Protein AF-W2TV59-F1 (afdb_monomer_lite)

Radius of gyration: 19.32 Å; chains: 1; bounding box: 60×46×43 Å

Foldseek 3Di:
DWDQDPVVRDIDDDDDAPPDPVVVCVLVVDPPVDDPVVSNVVRLVVSLVSVLVCQQEDQADEAEAADPDDDVVVVVSVVVSVVVCVVCLQVLLVVCVVVDVPCNVSSVRSGPYRYHYHYHYDDDCPDPPPPPDDD

InterPro domains:
  IPR019354 Nonsense-mediated mRNA decay factor SMG8-like [PF10220] (1-125)
  IPR019354 Nonsense-mediated mRNA decay factor SMG8-like [PTHR13091] (1-128)

Organism: Necator americanus (NCBI:txid51031)

Sequence (135 aa):
QAFYCVDTNVIYLVVNTCGDFTHLRKIFADNSGKNFFERIAESEEAEIRLLHFVSIFSHMVIFVESSTRFDVSLSEKLSSVNKLRKNVREDISELLEESTKEATEWSKEGRIACPRIVFAFQRNIIRNELGFVKK

Secondary structure (DSSP, 8-state):
-EEEETTTTEEEEPPP-TT-HHHHHHHHH---S--HHHHHHHHHHHHHHHHHHHHHH-SEEEEEESSSS--HHHHHHHHHHHHHHHHSHHHHHHHHHHH-SS-HHHHHHTSS--PEEEEEE------SSSS----

pLDDT: mean 87.4, std 12.31, range [42.94, 97.19]

Structure (mmCIF, N/CA/C/O backbone):
data_AF-W2TV59-F1
#
_entry.id   AF-W2TV59-F1
#
loop_
_atom_site.group_PDB
_atom_site.id
_atom_site.type_symbol
_atom_site.label_atom_id
_atom_site.label_alt_id
_atom_site.label_comp_id
_atom_site.label_asym_id
_atom_site.label_entity_id
_atom_site.label_seq_id
_atom_site.pdbx_PDB_ins_code
_atom_site.Cartn_x
_atom_site.Cartn_y
_atom_site.Cartn_z
_atom_site.occupancy
_atom_site.B_iso_or_equiv
_atom_site.auth_seq_id
_atom_site.auth_comp_id
_atom_site.auth_asym_id
_atom_site.auth_atom_id
_atom_site.pdbx_PDB_model_num
ATOM 1 N N . GLN A 1 1 ? -5.693 -4.899 -7.726 1.00 88.62 1 GLN A N 1
ATOM 2 C CA . GLN A 1 1 ? -6.470 -6.099 -8.121 1.00 88.62 1 GLN A CA 1
ATOM 3 C C . GLN A 1 1 ? -6.615 -7.001 -6.903 1.00 88.62 1 GLN A C 1
ATOM 5 O O . GLN A 1 1 ? -5.746 -6.939 -6.041 1.00 88.62 1 GLN A O 1
ATOM 10 N N . ALA A 1 2 ? -7.682 -7.796 -6.808 1.00 94.44 2 ALA A N 1
ATOM 11 C CA . ALA A 1 2 ? -7.904 -8.717 -5.693 1.00 94.44 2 ALA A CA 1
ATOM 12 C C . ALA A 1 2 ? -8.167 -10.136 -6.216 1.00 94.44 2 ALA A C 1
ATOM 14 O O . ALA A 1 2 ? -8.850 -10.294 -7.226 1.00 94.44 2 ALA A O 1
ATOM 15 N N . PHE A 1 3 ? -7.626 -11.146 -5.539 1.00 96.12 3 PHE A N 1
ATOM 16 C CA . PHE A 1 3 ? -7.818 -12.559 -5.871 1.00 96.12 3 PHE A CA 1
ATOM 17 C C . PHE A 1 3 ? -7.945 -13.386 -4.591 1.00 96.12 3 PHE A C 1
ATOM 19 O O . PHE A 1 3 ? -7.093 -13.284 -3.715 1.00 96.12 3 PHE A O 1
ATOM 26 N N . TYR A 1 4 ? -8.985 -14.211 -4.481 1.00 97.19 4 TYR A N 1
ATOM 27 C CA . TYR A 1 4 ? -9.155 -15.135 -3.361 1.00 97.19 4 TYR A CA 1
ATOM 28 C C . TYR A 1 4 ? -8.738 -16.547 -3.780 1.00 97.19 4 TYR A C 1
ATOM 30 O O . TYR A 1 4 ? -9.307 -17.118 -4.709 1.00 97.19 4 TYR A O 1
ATOM 38 N N . CYS A 1 5 ? -7.741 -17.097 -3.091 1.00 96.62 5 CYS A N 1
ATOM 39 C CA . CYS A 1 5 ? -7.285 -18.467 -3.272 1.00 96.62 5 CYS A CA 1
ATOM 40 C C . CYS A 1 5 ? -8.023 -19.385 -2.294 1.00 96.62 5 CYS A C 1
ATOM 42 O O . CYS A 1 5 ? -7.797 -19.309 -1.085 1.00 96.62 5 CYS A O 1
ATOM 44 N N . VAL A 1 6 ? -8.884 -20.256 -2.824 1.00 96.31 6 VAL A N 1
ATOM 45 C CA . VAL A 1 6 ? -9.696 -21.189 -2.025 1.00 96.31 6 VAL A CA 1
ATOM 46 C C . VAL A 1 6 ? -8.816 -22.215 -1.305 1.00 96.31 6 VAL A C 1
ATOM 48 O O . VAL A 1 6 ? -9.030 -22.477 -0.126 1.00 96.31 6 VAL A O 1
ATOM 51 N N . ASP A 1 7 ? -7.776 -22.727 -1.970 1.00 97.19 7 ASP A N 1
ATOM 52 C CA . ASP A 1 7 ? -6.912 -23.784 -1.423 1.00 97.19 7 ASP A CA 1
ATOM 53 C C . ASP A 1 7 ? -6.138 -23.337 -0.175 1.00 97.19 7 ASP A C 1
ATOM 55 O O . ASP A 1 7 ? -5.889 -24.129 0.732 1.00 97.19 7 ASP A O 1
ATOM 59 N N . THR A 1 8 ? -5.755 -22.058 -0.117 1.00 95.75 8 THR A N 1
ATOM 60 C CA . THR A 1 8 ? -4.994 -21.489 1.005 1.00 95.75 8 THR A CA 1
ATOM 61 C C . THR A 1 8 ? -5.827 -20.587 1.912 1.00 95.75 8 THR A C 1
ATOM 63 O O . THR A 1 8 ? -5.325 -20.154 2.946 1.00 95.75 8 THR A O 1
ATOM 66 N N . ASN A 1 9 ? -7.086 -20.306 1.558 1.00 95.81 9 ASN A N 1
ATOM 67 C CA . ASN A 1 9 ? -7.943 -19.317 2.217 1.00 95.81 9 ASN A CA 1
ATOM 68 C C . ASN A 1 9 ? -7.289 -17.928 2.349 1.00 95.81 9 ASN A C 1
ATOM 70 O O . ASN A 1 9 ? -7.426 -17.253 3.369 1.00 95.81 9 ASN A O 1
ATOM 74 N N . VAL A 1 10 ? -6.578 -17.484 1.307 1.00 96.12 10 VAL A N 1
ATOM 75 C CA . VAL A 1 10 ? -5.874 -16.191 1.288 1.00 96.12 10 VAL A CA 1
ATOM 76 C C . VAL A 1 10 ? -6.478 -15.258 0.247 1.00 96.12 10 VAL A C 1
ATOM 78 O O . VAL A 1 10 ? -6.647 -15.631 -0.912 1.00 96.12 10 VAL A O 1
ATOM 81 N N . ILE A 1 11 ? -6.745 -14.012 0.647 1.00 96.69 11 ILE A N 1
ATOM 82 C CA . ILE A 1 11 ? -7.052 -12.915 -0.275 1.00 96.69 11 ILE A CA 1
ATOM 83 C C . ILE A 1 11 ? -5.749 -12.180 -0.603 1.00 96.69 11 ILE A C 1
ATOM 85 O O . ILE A 1 11 ? -5.118 -11.584 0.268 1.00 96.69 11 ILE A O 1
ATOM 89 N N . TYR A 1 12 ? -5.358 -12.209 -1.872 1.00 96.19 12 TYR A N 1
ATOM 90 C CA . TYR A 1 12 ? -4.224 -11.475 -2.415 1.00 96.19 12 TYR A CA 1
ATOM 91 C C . TYR A 1 12 ? -4.686 -10.120 -2.939 1.00 96.19 12 TYR A C 1
ATOM 93 O O . TYR A 1 12 ? -5.563 -10.045 -3.801 1.00 96.19 12 TYR A O 1
ATOM 101 N N . LEU A 1 13 ? -4.060 -9.054 -2.447 1.00 96.00 13 LEU A N 1
ATOM 102 C CA . LEU A 1 13 ? -4.249 -7.690 -2.928 1.00 96.00 13 LEU A CA 1
ATOM 103 C C . LEU A 1 13 ? -2.983 -7.254 -3.667 1.00 96.00 13 LEU A C 1
ATOM 105 O O . LEU A 1 13 ? -1.926 -7.099 -3.062 1.00 96.00 13 LEU A O 1
ATOM 109 N N . VAL A 1 14 ? -3.089 -7.067 -4.982 1.00 93.25 14 VAL A N 1
ATOM 110 C CA . VAL A 1 14 ? -1.977 -6.628 -5.835 1.00 93.25 14 VAL A CA 1
ATOM 111 C C . VAL A 1 14 ? -2.120 -5.138 -6.118 1.00 93.25 14 VAL A C 1
ATOM 113 O O . VAL A 1 14 ? -3.137 -4.700 -6.674 1.00 93.25 14 VAL A O 1
ATOM 116 N N . VAL A 1 15 ? -1.098 -4.371 -5.739 1.00 90.94 15 VAL A N 1
ATOM 117 C CA . VAL A 1 15 ? -0.993 -2.933 -6.002 1.00 90.94 15 VAL A CA 1
ATOM 118 C C . VAL A 1 15 ? -0.079 -2.724 -7.202 1.00 90.94 15 VAL A C 1
ATOM 120 O O . VAL A 1 15 ? 1.083 -3.118 -7.169 1.00 90.94 15 VAL A O 1
ATOM 123 N N . ASN A 1 16 ? -0.604 -2.084 -8.244 1.00 84.56 16 ASN A N 1
ATOM 124 C CA . ASN A 1 16 ? 0.195 -1.661 -9.389 1.00 84.56 16 ASN A CA 1
ATOM 125 C C . ASN A 1 16 ? 0.727 -0.259 -9.090 1.00 84.56 16 ASN A C 1
ATOM 127 O O . ASN A 1 16 ? -0.059 0.663 -8.876 1.00 84.56 16 ASN A O 1
ATOM 131 N N . THR A 1 17 ? 2.046 -0.125 -9.022 1.00 83.56 17 THR A N 1
ATOM 132 C CA . THR A 1 17 ? 2.730 1.122 -8.663 1.00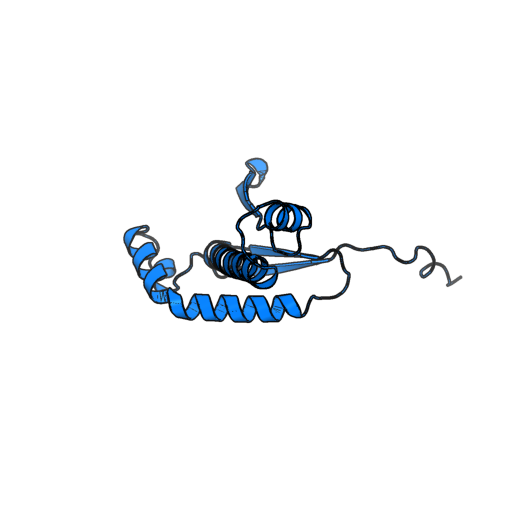 83.56 17 THR A CA 1
ATOM 133 C C . THR A 1 17 ? 3.166 1.891 -9.909 1.00 83.56 17 THR A C 1
ATOM 135 O O . THR A 1 17 ? 3.091 1.386 -11.032 1.00 83.56 17 THR A O 1
ATOM 138 N N . CYS A 1 18 ? 3.694 3.103 -9.722 1.00 80.69 18 CYS A N 1
ATOM 139 C CA . CYS A 1 18 ? 4.304 3.882 -10.804 1.00 80.69 18 CYS A CA 1
ATOM 140 C C . CYS A 1 18 ? 5.547 3.207 -11.409 1.00 80.69 18 CYS A C 1
ATOM 142 O O . CYS A 1 18 ? 5.984 3.593 -12.488 1.00 80.69 18 CYS A O 1
ATOM 144 N N . GLY A 1 19 ? 6.114 2.196 -10.739 1.00 79.56 19 GLY A N 1
ATOM 145 C CA . GLY A 1 19 ? 7.217 1.391 -11.268 1.00 79.56 19 GLY A CA 1
ATOM 146 C C . GLY A 1 19 ? 6.789 0.356 -12.314 1.00 79.56 19 GLY A C 1
ATOM 147 O O . GLY A 1 19 ? 7.641 -0.183 -13.018 1.00 79.56 19 GLY A O 1
ATOM 148 N N . ASP A 1 20 ? 5.490 0.071 -12.448 1.00 84.12 20 ASP A N 1
ATOM 149 C CA . ASP A 1 20 ? 4.988 -0.858 -13.461 1.00 84.12 20 ASP A CA 1
ATOM 150 C C . ASP A 1 20 ? 4.897 -0.163 -14.829 1.00 84.12 20 ASP A C 1
ATOM 152 O O . ASP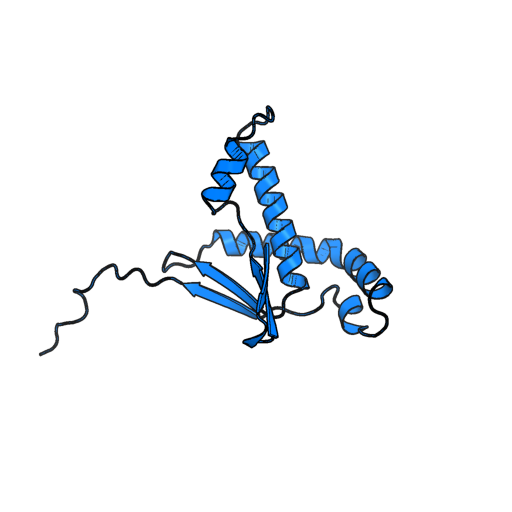 A 1 20 ? 4.106 0.762 -15.041 1.00 84.12 20 ASP A O 1
ATOM 156 N N . PHE A 1 21 ? 5.672 -0.655 -15.801 1.00 84.75 21 PHE A N 1
ATOM 157 C CA . PHE A 1 21 ? 5.644 -0.175 -17.186 1.00 84.75 21 PHE A CA 1
ATOM 158 C C . PHE A 1 21 ? 4.242 -0.198 -17.801 1.00 84.75 21 PHE A C 1
ATOM 160 O O . PHE A 1 21 ? 3.915 0.648 -18.636 1.00 84.75 21 PHE A O 1
ATOM 167 N N . THR A 1 22 ? 3.401 -1.151 -17.402 1.00 85.44 22 THR A N 1
ATOM 168 C CA . THR A 1 22 ? 2.021 -1.259 -17.882 1.00 85.44 22 THR A CA 1
ATOM 169 C C . THR A 1 22 ? 1.180 -0.087 -17.392 1.00 85.44 22 THR A C 1
ATOM 171 O O . THR A 1 22 ? 0.352 0.435 -18.140 1.00 85.44 22 THR A O 1
ATOM 174 N N . HIS A 1 23 ? 1.401 0.344 -16.150 1.00 86.44 23 HIS A N 1
ATOM 175 C CA . HIS A 1 23 ? 0.723 1.492 -15.558 1.00 86.44 23 HIS A CA 1
ATOM 176 C C . HIS A 1 23 ? 1.221 2.801 -16.173 1.00 86.44 23 HIS A C 1
ATOM 178 O O . HIS A 1 23 ? 0.411 3.596 -16.644 1.00 86.44 23 HIS A O 1
ATOM 184 N N . LEU A 1 24 ? 2.541 2.969 -16.314 1.00 87.81 24 LEU A N 1
ATOM 185 C CA . LEU A 1 24 ? 3.130 4.135 -16.985 1.00 87.81 24 LEU A CA 1
ATOM 186 C C . LEU A 1 24 ? 2.604 4.313 -18.414 1.00 87.81 24 LEU A C 1
ATOM 188 O O . LEU A 1 24 ? 2.223 5.416 -18.803 1.00 87.81 24 LEU A O 1
ATOM 192 N N . ARG A 1 25 ? 2.506 3.225 -19.190 1.00 88.38 25 ARG A N 1
ATOM 193 C CA . ARG A 1 25 ? 1.920 3.276 -20.539 1.00 88.38 25 ARG A CA 1
ATOM 194 C C . ARG A 1 25 ? 0.493 3.815 -20.531 1.00 88.38 25 ARG A C 1
ATOM 196 O O . ARG A 1 25 ? 0.145 4.570 -21.429 1.00 88.38 25 ARG A O 1
ATOM 203 N N . LYS A 1 26 ? -0.323 3.459 -19.536 1.00 87.50 26 LYS A N 1
ATOM 204 C CA . LYS A 1 26 ? -1.698 3.967 -19.413 1.00 87.50 26 LYS A CA 1
ATOM 205 C C . LYS A 1 26 ? -1.725 5.453 -19.063 1.00 87.50 26 LYS A C 1
ATOM 207 O O . LYS A 1 26 ? -2.466 6.192 -19.699 1.00 87.50 26 LYS A O 1
ATOM 212 N N . ILE A 1 27 ? -0.892 5.889 -18.115 1.00 88.06 27 ILE A N 1
ATOM 213 C CA . ILE A 1 27 ? -0.796 7.300 -17.701 1.00 88.06 27 ILE A CA 1
ATOM 214 C C . ILE A 1 27 ? -0.455 8.206 -18.889 1.00 88.06 27 ILE A C 1
ATOM 216 O O . ILE A 1 27 ? -1.032 9.283 -19.031 1.00 88.06 27 ILE A O 1
ATOM 220 N N . PHE A 1 28 ? 0.480 7.782 -19.744 1.00 88.19 28 PHE A N 1
ATOM 221 C CA . PHE A 1 28 ? 0.940 8.584 -20.883 1.00 88.19 28 PHE A CA 1
ATOM 222 C C . PHE A 1 28 ? 0.143 8.370 -22.174 1.00 88.19 28 PHE A C 1
ATOM 224 O O . PHE A 1 28 ? 0.284 9.166 -23.097 1.00 88.19 28 PHE A O 1
ATOM 231 N N . ALA A 1 29 ? -0.698 7.335 -22.255 1.00 87.88 29 ALA A N 1
ATOM 232 C CA . ALA A 1 29 ? -1.623 7.152 -23.375 1.00 87.88 29 ALA A CA 1
ATOM 233 C C . ALA A 1 29 ? -2.842 8.087 -23.298 1.00 87.88 29 ALA A C 1
ATOM 235 O O . ALA A 1 29 ? -3.495 8.334 -24.309 1.00 87.88 29 ALA A O 1
ATOM 236 N N . ASP A 1 30 ? -3.160 8.593 -22.107 1.00 81.06 30 ASP A N 1
ATOM 237 C CA . ASP A 1 30 ? -4.266 9.519 -21.899 1.00 81.06 30 ASP A CA 1
ATOM 238 C C . ASP A 1 30 ? -3.939 10.925 -22.447 1.00 81.06 30 ASP A C 1
ATOM 240 O O . ASP A 1 30 ? -2.849 11.448 -22.233 1.00 81.06 30 ASP A O 1
ATOM 244 N N . ASN A 1 31 ? -4.883 11.592 -23.111 1.00 73.31 31 ASN A N 1
ATOM 245 C CA . ASN A 1 31 ? -4.707 12.938 -23.680 1.00 73.31 31 ASN A CA 1
ATOM 246 C C . ASN A 1 31 ? -5.347 14.023 -22.795 1.00 73.31 31 ASN A C 1
ATOM 248 O O . ASN A 1 31 ? -5.935 14.982 -23.285 1.00 73.31 31 ASN A O 1
ATOM 252 N N . SER A 1 32 ? -5.206 13.901 -21.475 1.00 76.75 32 SER A N 1
ATOM 253 C CA . SER A 1 32 ? -5.826 14.781 -20.472 1.00 76.75 32 SER A CA 1
ATOM 254 C C . SER A 1 32 ? -5.295 16.224 -20.405 1.00 76.75 32 SER A C 1
ATOM 256 O O . SER A 1 32 ? -5.612 16.940 -19.461 1.00 76.75 32 SER A O 1
ATOM 258 N N . GLY A 1 33 ? -4.481 16.686 -21.362 1.00 83.25 33 GLY A N 1
ATOM 259 C CA . GLY A 1 33 ? -3.907 18.045 -21.374 1.00 83.25 33 GLY A CA 1
ATOM 260 C C . GLY A 1 33 ? -2.890 18.344 -20.258 1.00 83.25 33 GLY A C 1
ATOM 261 O O . GLY A 1 33 ? -2.189 19.347 -20.334 1.00 83.25 33 GLY A O 1
ATOM 262 N N . LYS A 1 34 ? -2.769 17.458 -19.262 1.00 89.50 34 LYS A N 1
ATOM 263 C CA . LYS A 1 34 ? -1.823 17.549 -18.145 1.00 89.50 34 LYS A CA 1
ATOM 264 C C . LYS A 1 34 ? -0.382 17.392 -18.607 1.00 89.50 34 LYS A C 1
ATOM 266 O O . LYS A 1 34 ? -0.093 16.572 -19.491 1.00 89.50 34 LYS A O 1
ATOM 271 N N . ASN A 1 35 ? 0.523 18.123 -17.965 1.00 91.69 35 ASN A N 1
ATOM 272 C CA . ASN A 1 35 ? 1.957 17.982 -18.200 1.00 91.69 35 ASN A CA 1
ATOM 273 C C . ASN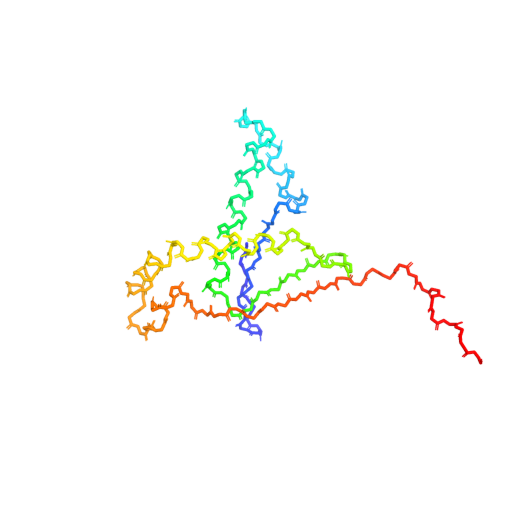 A 1 35 ? 2.525 16.715 -17.526 1.00 91.69 35 ASN A C 1
ATOM 275 O O . ASN A 1 35 ? 1.831 15.993 -16.809 1.00 91.69 35 ASN A O 1
ATOM 279 N N . PHE A 1 36 ? 3.803 16.426 -17.781 1.00 90.62 36 PHE A N 1
ATOM 280 C CA . PHE A 1 36 ? 4.485 15.246 -17.242 1.00 90.62 36 PHE A CA 1
ATOM 281 C C . PHE A 1 36 ? 4.404 15.154 -15.708 1.00 90.62 36 PHE A C 1
ATOM 283 O O . PHE A 1 36 ? 4.055 14.101 -15.178 1.00 90.62 36 PHE A O 1
ATOM 290 N N . PHE A 1 37 ? 4.702 16.247 -15.001 1.00 93.00 37 PHE A N 1
ATOM 291 C CA . PHE A 1 37 ? 4.779 16.254 -13.540 1.00 93.00 37 PHE A CA 1
ATOM 292 C C . PHE A 1 37 ? 3.410 16.075 -12.894 1.00 93.00 37 PHE A C 1
ATOM 294 O O . PHE A 1 37 ? 3.294 15.330 -11.931 1.00 93.00 37 PHE A O 1
ATOM 301 N N . GLU A 1 38 ? 2.371 16.694 -13.451 1.00 92.88 38 GLU A N 1
ATOM 302 C CA . GLU A 1 38 ? 0.994 16.548 -12.965 1.00 92.88 38 GLU A CA 1
ATOM 303 C C . GLU A 1 38 ? 0.518 15.095 -13.050 1.00 92.88 38 GLU A C 1
ATOM 305 O O . GLU A 1 38 ? -0.028 14.552 -12.093 1.00 92.88 38 GLU A O 1
ATOM 310 N N . ARG A 1 39 ? 0.787 14.431 -14.179 1.00 91.06 39 ARG A N 1
ATOM 311 C CA . ARG A 1 39 ? 0.401 13.030 -14.398 1.00 91.06 39 ARG A CA 1
ATOM 312 C C . ARG A 1 39 ? 1.101 12.072 -13.442 1.00 91.06 39 ARG A C 1
ATOM 314 O O . ARG A 1 39 ? 0.476 11.149 -12.923 1.00 91.06 39 ARG A O 1
ATOM 321 N N . ILE A 1 40 ? 2.400 12.274 -13.232 1.00 91.50 40 ILE A N 1
ATOM 322 C CA . ILE A 1 40 ? 3.175 11.456 -12.299 1.00 91.50 40 ILE A CA 1
ATOM 323 C C . ILE A 1 40 ? 2.735 11.729 -10.860 1.00 91.50 40 ILE A C 1
ATOM 325 O O . ILE A 1 40 ? 2.482 10.770 -10.139 1.00 91.50 40 ILE A O 1
ATOM 329 N N . ALA A 1 41 ? 2.543 12.993 -10.474 1.00 92.12 41 ALA A N 1
ATOM 330 C CA . ALA A 1 41 ? 2.110 13.363 -9.128 1.00 92.12 41 ALA A CA 1
ATOM 331 C C . ALA A 1 41 ? 0.769 12.713 -8.749 1.00 92.12 41 ALA A C 1
ATOM 333 O O . ALA A 1 41 ? 0.644 12.153 -7.664 1.00 92.12 41 ALA A O 1
ATOM 334 N N . GLU A 1 42 ? -0.213 12.705 -9.655 1.00 91.31 42 GLU A N 1
ATOM 335 C CA . GLU A 1 42 ? -1.500 12.033 -9.419 1.00 91.31 42 GLU A CA 1
ATOM 336 C C . GLU A 1 42 ? -1.350 10.523 -9.221 1.00 91.31 42 GLU A C 1
ATOM 338 O O . GLU A 1 42 ? -2.018 9.920 -8.375 1.00 91.31 42 GLU A O 1
ATOM 343 N N . SER A 1 43 ? -0.462 9.901 -9.997 1.00 91.19 43 SER A N 1
ATOM 344 C CA . SER A 1 43 ? -0.190 8.475 -9.877 1.00 91.19 43 SER A CA 1
ATOM 345 C C . SER A 1 43 ? 0.558 8.141 -8.585 1.00 91.19 43 SER A C 1
ATOM 347 O O . SER A 1 43 ? 0.225 7.152 -7.933 1.00 91.19 43 SER A O 1
ATOM 349 N N . GLU A 1 44 ? 1.527 8.961 -8.181 1.00 92.44 44 GLU A N 1
ATOM 350 C CA . GLU A 1 44 ? 2.251 8.809 -6.916 1.00 92.44 44 GLU A CA 1
ATOM 351 C C . GLU A 1 44 ? 1.318 8.991 -5.715 1.00 92.44 44 GLU A C 1
ATOM 353 O O . GLU A 1 44 ? 1.362 8.214 -4.760 1.00 92.44 44 GLU A O 1
ATOM 358 N N . GLU A 1 45 ? 0.410 9.965 -5.774 1.00 93.00 45 GLU A N 1
ATOM 359 C CA . GLU A 1 45 ? -0.594 10.179 -4.735 1.00 93.00 45 GLU A CA 1
ATOM 360 C C . GLU A 1 45 ? -1.559 8.985 -4.633 1.00 93.00 45 GLU A C 1
ATOM 362 O O . GLU A 1 45 ? -1.873 8.510 -3.535 1.00 93.00 45 GLU A O 1
ATOM 367 N N . ALA A 1 46 ? -2.001 8.445 -5.774 1.00 92.81 46 ALA A N 1
ATOM 368 C CA . ALA A 1 46 ? -2.804 7.228 -5.813 1.00 92.81 46 ALA A CA 1
ATOM 369 C C . ALA A 1 46 ? -2.043 6.017 -5.248 1.00 92.81 46 ALA A C 1
ATOM 371 O O . ALA A 1 46 ? -2.618 5.245 -4.480 1.00 92.81 46 ALA A O 1
ATOM 372 N N . GLU A 1 47 ? -0.755 5.873 -5.563 1.00 93.50 47 GLU A N 1
ATOM 373 C CA . GLU A 1 47 ? 0.110 4.827 -5.012 1.00 93.50 47 GLU A CA 1
ATOM 374 C C . GLU A 1 47 ? 0.202 4.924 -3.483 1.00 93.50 47 GLU A C 1
ATOM 376 O O . GLU A 1 47 ? 0.010 3.915 -2.803 1.00 93.50 47 GLU A O 1
ATOM 381 N N . ILE A 1 48 ? 0.403 6.123 -2.920 1.00 95.25 48 ILE A N 1
ATOM 382 C CA . ILE A 1 48 ? 0.435 6.332 -1.462 1.00 95.25 48 ILE A CA 1
ATOM 383 C C . ILE A 1 48 ? -0.896 5.919 -0.822 1.00 95.25 48 ILE A C 1
ATOM 385 O O . ILE A 1 48 ? -0.894 5.226 0.199 1.00 95.25 48 ILE A O 1
ATOM 389 N N . ARG A 1 49 ? -2.036 6.291 -1.419 1.00 95.00 49 ARG A N 1
ATOM 390 C CA . ARG A 1 49 ? -3.364 5.895 -0.917 1.00 95.00 49 ARG A CA 1
ATOM 391 C C . ARG A 1 49 ? -3.571 4.382 -0.950 1.00 95.00 49 ARG A C 1
ATOM 393 O O . ARG A 1 49 ? -4.074 3.813 0.018 1.00 95.00 49 ARG A O 1
ATOM 400 N N . LEU A 1 50 ? -3.166 3.718 -2.032 1.00 94.94 50 LEU A N 1
ATOM 401 C CA . LEU A 1 50 ? -3.279 2.263 -2.161 1.00 94.94 50 LEU A CA 1
ATOM 402 C C . LEU A 1 50 ? -2.348 1.535 -1.184 1.00 94.94 50 LEU A C 1
ATOM 404 O O . LEU A 1 50 ? -2.770 0.569 -0.549 1.00 94.94 50 LEU A O 1
ATOM 408 N N . LEU A 1 51 ? -1.114 2.017 -1.014 1.00 95.06 51 LEU A N 1
ATOM 409 C CA . LEU A 1 51 ? -0.172 1.491 -0.025 1.00 95.06 51 LEU A CA 1
ATOM 410 C C . LEU A 1 51 ? -0.687 1.677 1.404 1.00 95.06 51 LEU A C 1
ATOM 412 O O . LEU A 1 51 ? -0.552 0.771 2.226 1.00 95.06 51 LEU A O 1
ATOM 416 N N . HIS A 1 52 ? -1.315 2.816 1.699 1.00 96.00 52 HIS A N 1
ATOM 417 C CA . HIS A 1 52 ? -1.992 3.039 2.971 1.00 96.00 52 HIS A CA 1
ATOM 418 C C . HIS A 1 52 ? -3.103 2.010 3.194 1.00 96.00 52 HIS A C 1
ATOM 420 O O . HIS A 1 52 ? -3.089 1.327 4.216 1.00 96.00 52 HIS A O 1
ATOM 426 N N . PHE A 1 53 ? -3.990 1.829 2.211 1.00 95.25 53 PHE A N 1
ATOM 427 C CA . PHE A 1 53 ? -5.082 0.859 2.281 1.00 95.25 53 PHE A CA 1
ATOM 428 C C . PHE A 1 53 ? -4.583 -0.563 2.575 1.00 95.25 53 PHE A C 1
ATOM 430 O O . PHE A 1 53 ? -5.026 -1.189 3.539 1.00 95.25 53 PHE A O 1
ATOM 437 N N . VAL A 1 54 ? -3.606 -1.070 1.813 1.00 95.44 54 VAL A N 1
ATOM 438 C CA . VAL A 1 54 ? -3.076 -2.422 2.070 1.00 95.44 54 VAL A CA 1
ATOM 439 C C . VAL A 1 54 ? -2.365 -2.516 3.420 1.00 95.44 54 VAL A C 1
ATOM 441 O O . VAL A 1 54 ? -2.414 -3.572 4.046 1.00 95.44 54 VAL A O 1
ATOM 444 N N . SER A 1 55 ? -1.764 -1.428 3.909 1.00 95.12 55 SER A N 1
ATOM 445 C CA . SER A 1 55 ? -1.052 -1.407 5.193 1.00 95.12 55 SER A CA 1
ATOM 446 C C . SER A 1 55 ? -1.974 -1.428 6.414 1.00 95.12 55 SER A C 1
ATOM 448 O O . SER A 1 55 ? -1.526 -1.820 7.489 1.00 95.12 55 SER A O 1
ATOM 450 N N . ILE A 1 56 ? -3.234 -1.006 6.283 1.00 94.88 56 ILE A N 1
ATOM 451 C CA . ILE A 1 56 ? -4.212 -1.046 7.385 1.00 94.88 56 ILE A CA 1
ATOM 452 C C . ILE A 1 56 ? -5.140 -2.264 7.314 1.00 94.88 56 ILE A C 1
ATOM 454 O O . ILE A 1 56 ? -5.730 -2.643 8.323 1.00 94.88 56 ILE A O 1
ATOM 458 N N . PHE A 1 57 ? -5.262 -2.885 6.138 1.00 93.69 57 PHE A N 1
ATOM 459 C CA . PHE A 1 57 ? -6.204 -3.981 5.896 1.00 93.69 57 PHE A CA 1
ATOM 460 C C . PHE A 1 57 ? -5.537 -5.368 5.827 1.00 93.69 57 PHE A C 1
ATOM 462 O O . PHE A 1 57 ? -6.204 -6.384 6.002 1.00 93.69 57 PHE A O 1
ATOM 469 N N . SER A 1 58 ? -4.225 -5.444 5.575 1.00 95.75 58 SER A N 1
ATOM 470 C CA . SER A 1 58 ? -3.534 -6.723 5.348 1.00 95.75 58 SER A CA 1
ATOM 471 C C . SER A 1 58 ? -2.830 -7.254 6.597 1.00 95.75 58 SER A C 1
ATOM 473 O O . SER A 1 58 ? -2.247 -6.506 7.377 1.00 95.75 58 SER A O 1
ATOM 475 N N . HIS A 1 59 ? -2.781 -8.580 6.730 1.00 95.69 59 HIS A N 1
ATOM 476 C CA . HIS A 1 59 ? -1.975 -9.265 7.752 1.00 95.69 59 HIS A CA 1
ATOM 477 C C . HIS A 1 59 ? -0.483 -9.341 7.378 1.00 95.69 59 HIS A C 1
ATOM 479 O O . HIS A 1 59 ? 0.393 -9.390 8.244 1.00 95.69 59 HIS A O 1
ATOM 485 N N . MET A 1 60 ? -0.182 -9.359 6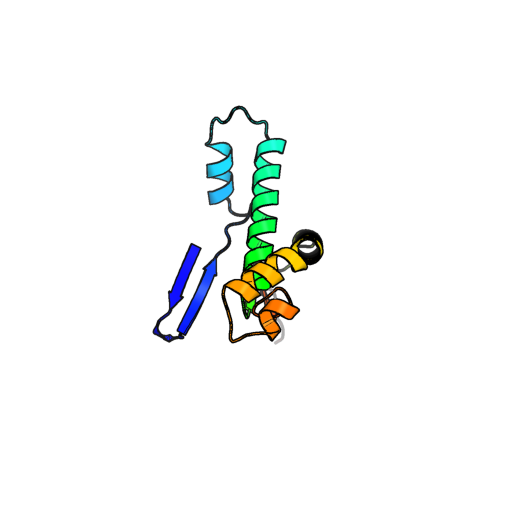.079 1.00 96.50 60 MET A N 1
ATOM 486 C CA . MET A 1 60 ? 1.170 -9.430 5.532 1.00 96.50 60 MET A CA 1
ATOM 487 C C . MET A 1 60 ? 1.241 -8.594 4.257 1.00 96.50 60 MET A C 1
ATOM 489 O O . MET A 1 60 ? 0.303 -8.602 3.462 1.00 96.50 60 MET A O 1
ATOM 493 N N . VAL A 1 61 ? 2.356 -7.895 4.061 1.00 96.44 61 VAL A N 1
ATOM 494 C CA . VAL A 1 61 ? 2.643 -7.127 2.845 1.00 96.44 61 VAL A CA 1
ATOM 495 C C . VAL A 1 61 ? 3.977 -7.607 2.293 1.00 96.44 61 VAL A C 1
ATOM 497 O O . VAL A 1 61 ? 4.986 -7.590 3.000 1.00 96.44 61 VAL A O 1
ATOM 500 N N . ILE A 1 62 ? 3.975 -8.056 1.039 1.00 95.12 62 ILE A N 1
ATOM 501 C CA . ILE A 1 62 ? 5.170 -8.549 0.355 1.00 95.12 62 ILE A CA 1
ATOM 502 C C . ILE A 1 62 ? 5.582 -7.522 -0.697 1.00 95.12 62 ILE A C 1
ATOM 504 O O . ILE A 1 62 ? 4.827 -7.255 -1.630 1.00 95.12 62 ILE A O 1
ATOM 508 N N . PHE A 1 63 ? 6.788 -6.981 -0.563 1.00 92.69 63 PHE A N 1
ATOM 509 C CA . PHE A 1 63 ? 7.423 -6.171 -1.597 1.00 92.69 63 PHE A CA 1
ATOM 510 C C . PHE A 1 63 ? 8.284 -7.076 -2.466 1.00 92.69 63 PHE A C 1
ATOM 512 O O . PHE A 1 63 ? 9.206 -7.724 -1.968 1.00 92.69 63 PHE A O 1
ATOM 519 N N . VAL A 1 64 ? 7.960 -7.135 -3.754 1.00 90.25 64 VAL A N 1
ATOM 520 C CA . VAL A 1 64 ? 8.702 -7.921 -4.738 1.00 90.25 64 VAL A CA 1
ATOM 521 C C . VAL A 1 64 ? 9.609 -6.979 -5.507 1.00 90.25 64 VAL A C 1
ATOM 523 O O . VAL A 1 64 ? 9.129 -6.048 -6.146 1.00 90.25 64 VAL A O 1
ATOM 526 N N . GLU A 1 65 ? 10.908 -7.233 -5.439 1.00 87.38 65 GLU A N 1
ATOM 527 C CA . GLU A 1 65 ? 11.925 -6.411 -6.080 1.00 87.38 65 GLU A CA 1
ATOM 528 C C . GLU A 1 65 ? 12.701 -7.252 -7.096 1.00 87.38 65 GLU A C 1
ATOM 530 O O . GLU A 1 65 ? 13.119 -8.375 -6.811 1.00 87.38 65 GLU A O 1
ATOM 535 N N . SER A 1 66 ? 12.883 -6.714 -8.301 1.00 86.12 66 SER A N 1
ATOM 536 C CA . SER A 1 66 ? 13.611 -7.393 -9.385 1.00 86.12 66 SER A CA 1
ATOM 537 C C . SER A 1 66 ? 15.133 -7.279 -9.230 1.00 86.12 66 SER A C 1
ATOM 539 O O . SER A 1 66 ? 15.899 -8.053 -9.808 1.00 86.12 66 SER A O 1
ATOM 541 N N . SER A 1 67 ? 15.571 -6.298 -8.442 1.00 85.12 67 SER A N 1
ATOM 542 C CA . SER A 1 67 ? 16.951 -6.046 -8.041 1.00 85.12 67 SER A CA 1
ATOM 543 C C . SER A 1 67 ? 17.356 -6.886 -6.822 1.00 85.12 67 SER A C 1
ATOM 545 O O . SER A 1 67 ? 16.526 -7.362 -6.058 1.00 85.12 67 SER A O 1
ATOM 547 N N . THR A 1 68 ? 18.663 -7.040 -6.591 1.00 85.69 68 THR A N 1
ATOM 548 C CA . THR A 1 68 ? 19.206 -7.612 -5.341 1.00 85.69 68 THR A CA 1
ATOM 549 C C . THR A 1 68 ? 19.480 -6.550 -4.273 1.00 85.69 68 THR A C 1
ATOM 551 O O . THR A 1 68 ? 20.048 -6.858 -3.226 1.00 85.69 68 THR A O 1
ATOM 554 N N . ARG A 1 69 ? 19.178 -5.281 -4.561 1.00 87.25 69 ARG A N 1
ATOM 555 C CA . ARG A 1 69 ? 19.390 -4.140 -3.669 1.00 87.25 69 ARG A CA 1
ATOM 556 C C . ARG A 1 69 ? 18.047 -3.625 -3.185 1.00 87.25 69 ARG A C 1
ATOM 558 O O . ARG A 1 69 ? 17.110 -3.525 -3.969 1.00 87.25 69 ARG A O 1
ATOM 565 N N . PHE A 1 70 ? 18.001 -3.259 -1.912 1.00 87.81 70 PHE A N 1
ATOM 566 C CA . PHE A 1 70 ? 16.854 -2.578 -1.335 1.00 87.81 70 PHE A CA 1
ATOM 567 C C . PHE A 1 70 ? 16.674 -1.192 -1.966 1.00 87.81 70 PHE A C 1
ATOM 569 O O . PHE A 1 70 ? 17.638 -0.431 -2.075 1.00 87.81 70 PHE A O 1
ATOM 576 N N . ASP A 1 71 ? 15.444 -0.874 -2.360 1.00 87.50 71 ASP A N 1
ATOM 577 C CA . ASP A 1 71 ? 15.080 0.431 -2.898 1.00 87.50 71 ASP A CA 1
ATOM 578 C C . ASP A 1 71 ? 14.876 1.445 -1.762 1.00 87.50 71 ASP A C 1
ATOM 580 O O . ASP A 1 71 ? 13.940 1.352 -0.968 1.00 87.50 71 ASP A O 1
ATOM 584 N N . VAL A 1 72 ? 15.756 2.443 -1.687 1.00 89.50 72 VAL A N 1
ATOM 585 C CA . VAL A 1 72 ? 15.669 3.511 -0.679 1.00 89.50 72 VAL A CA 1
ATOM 586 C C . VAL A 1 72 ? 14.416 4.368 -0.885 1.00 89.50 72 VAL A C 1
ATOM 588 O O . VAL A 1 72 ? 13.828 4.818 0.100 1.00 89.50 72 VAL A O 1
ATOM 591 N N . SER A 1 73 ? 13.946 4.525 -2.127 1.00 89.44 73 SER A N 1
ATOM 592 C CA . SER A 1 73 ? 12.740 5.304 -2.424 1.00 89.44 73 SER A CA 1
ATOM 593 C C . SER A 1 73 ? 11.492 4.679 -1.791 1.00 89.44 73 SER A C 1
ATOM 595 O O . SER A 1 73 ? 10.593 5.386 -1.332 1.00 89.44 73 SER A O 1
ATOM 597 N N . LEU A 1 74 ? 11.464 3.349 -1.643 1.00 90.50 74 LEU A N 1
ATOM 598 C CA . LEU A 1 74 ? 10.397 2.653 -0.930 1.00 90.50 74 LEU A CA 1
ATOM 599 C C . LEU A 1 74 ? 10.351 3.040 0.554 1.00 90.50 74 LEU A C 1
ATOM 601 O O . LEU A 1 74 ? 9.266 3.199 1.112 1.00 90.50 74 LEU A O 1
ATOM 605 N N . SER A 1 75 ? 11.502 3.238 1.200 1.00 91.62 75 SER A N 1
ATOM 606 C CA . SER A 1 75 ? 11.550 3.692 2.596 1.00 91.62 75 SER A CA 1
ATOM 607 C C . SER A 1 75 ? 10.931 5.084 2.758 1.00 91.62 75 SER A C 1
ATOM 609 O O . SER A 1 75 ? 10.175 5.330 3.702 1.00 91.62 75 SER A O 1
ATOM 611 N N . GLU A 1 76 ? 11.210 5.995 1.826 1.00 93.19 76 GLU A N 1
ATOM 612 C CA . GLU A 1 76 ? 10.620 7.337 1.816 1.00 93.19 76 GLU A CA 1
ATOM 613 C C . GLU A 1 76 ? 9.103 7.277 1.595 1.00 93.19 76 GLU A C 1
ATOM 615 O O . GLU A 1 76 ? 8.344 7.904 2.340 1.00 93.19 76 GLU A O 1
ATOM 620 N N . LYS A 1 77 ? 8.643 6.439 0.657 1.00 93.19 77 LYS A N 1
ATOM 621 C CA . LYS A 1 77 ? 7.211 6.186 0.433 1.00 93.19 77 LYS A CA 1
ATOM 622 C C . LYS A 1 77 ? 6.524 5.639 1.680 1.00 93.19 77 LYS A C 1
ATOM 624 O O . LYS A 1 77 ? 5.483 6.157 2.074 1.00 93.19 77 LYS A O 1
ATOM 629 N N . LEU A 1 78 ? 7.104 4.639 2.346 1.00 93.94 78 LEU A N 1
ATOM 630 C CA . LEU A 1 78 ? 6.545 4.067 3.577 1.00 93.94 78 LEU A CA 1
ATOM 631 C C . LEU A 1 78 ? 6.481 5.094 4.718 1.00 93.94 78 LEU A C 1
ATOM 633 O O . LEU A 1 78 ? 5.528 5.092 5.500 1.00 93.94 78 LEU A O 1
ATOM 637 N N . SER A 1 79 ? 7.447 6.014 4.789 1.00 96.00 79 SER A N 1
ATOM 638 C CA . SER A 1 79 ? 7.395 7.150 5.714 1.00 96.00 79 SER A CA 1
ATOM 639 C C . SER A 1 79 ? 6.196 8.058 5.418 1.00 96.00 79 SER A C 1
ATOM 641 O O . SER A 1 79 ? 5.430 8.383 6.330 1.00 96.00 79 SER A O 1
ATOM 643 N N . SER A 1 80 ? 5.970 8.404 4.148 1.00 96.06 80 SER A N 1
ATOM 644 C CA . SER A 1 80 ? 4.808 9.188 3.705 1.00 96.06 80 SER A CA 1
ATOM 645 C C . SER A 1 80 ? 3.480 8.471 3.966 1.00 96.06 80 SER A C 1
ATOM 647 O O . SER A 1 80 ? 2.547 9.083 4.483 1.00 96.06 80 SER A O 1
ATOM 649 N N . VAL A 1 81 ? 3.409 7.160 3.724 1.00 96.38 81 VAL A N 1
ATOM 650 C CA . VAL A 1 81 ? 2.238 6.326 4.039 1.00 96.38 81 VAL A CA 1
ATOM 651 C C . VAL A 1 81 ? 1.942 6.331 5.539 1.00 96.38 81 VAL A C 1
ATOM 653 O O . VAL A 1 81 ? 0.791 6.480 5.941 1.00 96.38 81 VAL A O 1
ATOM 656 N N . ASN A 1 82 ? 2.959 6.226 6.398 1.00 95.94 82 ASN A N 1
ATOM 657 C CA . ASN A 1 82 ? 2.751 6.277 7.845 1.00 95.94 82 ASN A CA 1
ATOM 658 C C . ASN A 1 82 ? 2.344 7.676 8.335 1.00 95.94 82 ASN A C 1
ATOM 660 O O . ASN A 1 82 ? 1.599 7.779 9.308 1.00 95.94 82 ASN A O 1
ATOM 664 N N . LYS A 1 83 ? 2.806 8.752 7.682 1.00 97.12 83 LYS A N 1
ATOM 665 C CA . LYS A 1 83 ? 2.302 10.110 7.948 1.00 97.12 83 LYS A CA 1
ATOM 666 C C . LYS A 1 83 ? 0.820 10.209 7.594 1.00 97.12 83 LYS A C 1
ATOM 668 O O . LYS A 1 83 ? 0.041 10.622 8.446 1.00 97.12 83 LYS A O 1
ATOM 673 N N . LEU A 1 84 ? 0.431 9.748 6.401 1.00 96.69 84 LEU A N 1
ATOM 674 C CA . LEU A 1 84 ? -0.972 9.702 5.985 1.00 96.69 84 LEU A CA 1
ATOM 675 C C . LEU A 1 84 ? -1.814 8.913 6.994 1.00 96.69 84 LEU A C 1
ATOM 677 O O . LEU A 1 84 ? -2.800 9.441 7.493 1.00 96.69 84 LEU A O 1
ATOM 681 N N . ARG A 1 85 ? -1.362 7.713 7.383 1.00 95.94 85 ARG A N 1
ATOM 682 C CA . ARG A 1 85 ? -2.029 6.863 8.381 1.00 95.94 85 ARG A CA 1
ATOM 683 C C . ARG A 1 85 ? -2.298 7.583 9.696 1.00 95.94 85 ARG A C 1
ATOM 685 O O . ARG A 1 85 ? -3.355 7.398 10.278 1.00 95.94 85 ARG A O 1
ATOM 692 N N . LYS A 1 86 ? -1.338 8.364 10.200 1.00 95.38 86 LYS A N 1
ATOM 693 C CA . LYS A 1 86 ? -1.519 9.121 11.448 1.00 95.38 86 LYS A CA 1
ATOM 694 C C . LYS A 1 86 ? -2.569 10.219 11.297 1.00 95.38 86 LYS A C 1
ATOM 696 O O . LYS A 1 86 ? -3.322 10.429 12.236 1.00 95.38 86 LYS A O 1
ATOM 701 N N . ASN A 1 87 ? -2.607 10.878 10.140 1.00 96.44 87 ASN A N 1
ATOM 702 C CA . ASN A 1 87 ? -3.507 11.999 9.883 1.00 96.44 87 ASN A CA 1
ATOM 703 C C . ASN A 1 87 ? -4.965 11.561 9.716 1.00 96.44 87 ASN A C 1
ATOM 705 O O . ASN A 1 87 ? -5.845 12.266 10.180 1.00 96.44 87 ASN A O 1
ATOM 709 N N . VAL A 1 88 ? -5.211 10.414 9.076 1.00 95.75 88 VAL A N 1
ATOM 710 C CA . VAL A 1 88 ? -6.576 9.913 8.808 1.00 95.75 88 VAL A CA 1
ATOM 711 C C . VAL A 1 88 ? -7.023 8.839 9.799 1.00 95.75 88 VAL A C 1
ATOM 713 O O . VAL A 1 88 ? -8.043 8.192 9.594 1.00 95.75 88 VAL A O 1
ATOM 716 N N . ARG A 1 89 ? -6.234 8.579 10.851 1.00 94.94 89 ARG A N 1
ATOM 717 C CA . ARG A 1 89 ? -6.497 7.482 11.793 1.00 94.94 89 ARG A CA 1
ATOM 718 C C . ARG A 1 89 ? -7.887 7.595 12.405 1.00 94.94 89 ARG A C 1
ATOM 720 O O . ARG A 1 89 ? -8.574 6.588 12.455 1.00 94.94 89 ARG A O 1
ATOM 727 N N . GLU A 1 90 ? -8.249 8.784 12.877 1.00 94.44 90 GLU A N 1
ATOM 728 C CA . GLU A 1 90 ? -9.518 9.037 13.568 1.00 94.44 90 GLU A CA 1
ATOM 729 C C . GLU A 1 90 ? -10.706 8.805 12.625 1.00 94.44 90 GLU A C 1
ATOM 731 O O . GLU A 1 90 ? -11.583 8.014 12.956 1.00 94.44 90 GLU A O 1
ATOM 736 N N . ASP A 1 91 ? -10.647 9.333 11.399 1.00 94.81 91 ASP A N 1
ATOM 737 C CA . ASP A 1 91 ? -11.677 9.099 10.375 1.00 94.81 91 ASP A CA 1
ATOM 738 C C . ASP A 1 91 ? -11.859 7.599 10.071 1.00 94.81 91 ASP A C 1
ATOM 740 O O . ASP A 1 91 ? -12.974 7.088 9.974 1.00 94.81 91 ASP A O 1
ATOM 744 N N . ILE A 1 92 ? -10.755 6.852 9.932 1.00 93.69 92 ILE A N 1
ATOM 745 C CA . ILE A 1 92 ? -10.812 5.401 9.694 1.00 93.69 92 ILE A CA 1
ATOM 746 C C . ILE A 1 92 ? -11.340 4.655 10.925 1.00 93.69 92 ILE A C 1
ATOM 748 O O . ILE A 1 92 ? -12.063 3.669 10.781 1.00 93.69 92 ILE A O 1
ATOM 752 N N . SER A 1 93 ? -10.978 5.095 12.128 1.00 92.94 93 SER A N 1
ATOM 753 C CA . SER A 1 93 ? -11.459 4.532 13.387 1.00 92.94 93 SER A CA 1
ATOM 754 C C . SER A 1 93 ? -12.980 4.630 13.508 1.00 92.94 93 SER A C 1
ATOM 756 O O . SER A 1 93 ? -13.612 3.622 13.826 1.00 92.94 93 SER A O 1
ATOM 758 N N . GLU A 1 94 ? -13.554 5.792 13.191 1.00 92.62 94 GLU A N 1
ATOM 759 C CA . GLU A 1 94 ? -15.005 6.018 13.185 1.00 92.62 94 GLU A CA 1
ATOM 760 C C . GLU A 1 94 ? -15.703 5.112 12.160 1.00 92.62 94 GLU A C 1
ATOM 762 O O . GLU A 1 94 ? -16.633 4.381 12.500 1.00 92.62 94 GLU A O 1
ATOM 767 N N . LEU A 1 95 ? -15.183 5.047 10.928 1.00 92.19 95 LEU A N 1
ATOM 768 C CA . LEU A 1 95 ? -15.723 4.167 9.881 1.00 92.19 95 LEU A CA 1
ATOM 769 C C . LEU A 1 95 ? -15.697 2.680 10.275 1.00 92.19 95 LEU A C 1
ATOM 771 O O . LEU A 1 95 ? -16.612 1.920 9.935 1.00 92.19 95 LEU A O 1
ATOM 775 N N . LEU A 1 96 ? -14.648 2.238 10.976 1.00 90.81 96 LEU A N 1
ATOM 776 C CA . LEU A 1 96 ? -14.543 0.867 11.479 1.00 90.81 96 LEU A CA 1
ATOM 777 C C . LEU A 1 96 ? -15.520 0.605 12.628 1.00 90.81 96 LEU A C 1
ATOM 779 O O . LEU A 1 96 ? -16.080 -0.488 12.697 1.00 90.81 96 LEU A O 1
ATOM 783 N N . GLU A 1 97 ? -15.759 1.578 13.504 1.00 90.38 97 GLU A N 1
ATOM 784 C CA . GLU A 1 97 ? -16.740 1.451 14.584 1.00 90.38 97 GLU A CA 1
ATOM 785 C C . GLU A 1 97 ? -18.169 1.307 14.039 1.00 90.38 97 GLU A C 1
ATOM 787 O O . GLU A 1 97 ? -18.922 0.441 14.490 1.00 90.38 97 GLU A O 1
ATOM 792 N N . GLU A 1 98 ? -18.516 2.072 13.002 1.00 89.31 98 GLU A N 1
ATOM 793 C CA . GLU A 1 98 ? -19.808 1.956 12.317 1.00 89.31 98 GLU A CA 1
ATOM 794 C C . GLU A 1 98 ? -19.973 0.606 11.602 1.00 89.31 98 GLU A C 1
ATOM 796 O O . GLU A 1 98 ? -21.048 -0.002 11.631 1.00 89.31 98 GLU A O 1
ATOM 801 N N . SER A 1 99 ? -18.900 0.124 10.968 1.00 85.75 99 SER A N 1
ATOM 802 C CA . SER A 1 99 ? -18.928 -1.088 10.141 1.00 85.75 99 SER A CA 1
ATOM 803 C C . SER A 1 99 ? -18.855 -2.380 10.957 1.00 85.75 99 SER A C 1
ATOM 805 O O . SER A 1 99 ? -19.444 -3.393 10.575 1.00 85.75 99 SER A O 1
ATOM 807 N N . THR A 1 100 ? -18.116 -2.377 12.069 1.00 78.75 100 THR A N 1
ATOM 808 C CA . THR A 1 100 ? -17.802 -3.580 12.850 1.00 78.75 100 THR A CA 1
ATOM 809 C C . THR A 1 100 ? -18.103 -3.378 14.328 1.00 78.75 100 THR A C 1
ATOM 811 O O . THR A 1 100 ? -17.292 -2.861 15.086 1.00 78.75 100 THR A O 1
ATOM 814 N N . LYS A 1 101 ? -19.264 -3.877 14.766 1.00 72.62 101 LYS A N 1
ATOM 815 C CA . LYS A 1 101 ? -19.701 -3.804 16.173 1.00 72.62 101 LYS A CA 1
ATOM 816 C C . LYS A 1 101 ? -18.930 -4.731 17.121 1.00 72.62 101 LYS A C 1
ATOM 818 O O . LYS A 1 101 ? -19.048 -4.594 18.333 1.00 72.62 101 LYS A O 1
ATOM 823 N N . GLU A 1 102 ? -18.171 -5.684 16.583 1.00 66.31 102 GLU A N 1
ATOM 824 C CA . GLU A 1 102 ? -17.550 -6.765 17.363 1.00 66.31 102 GLU A CA 1
ATOM 825 C C . 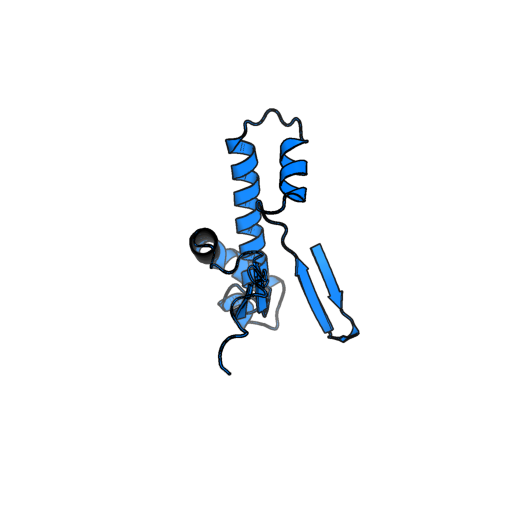GLU A 1 102 ? -16.033 -6.597 17.555 1.00 66.31 102 GLU A C 1
ATOM 827 O O . GLU A 1 102 ? -15.464 -7.204 18.459 1.00 66.31 102 GLU A O 1
ATOM 832 N N . ALA A 1 103 ? -15.370 -5.754 16.756 1.00 79.06 103 ALA A N 1
ATOM 833 C CA . ALA A 1 103 ? -13.911 -5.639 16.735 1.00 79.06 103 ALA A CA 1
ATOM 834 C C . ALA A 1 103 ? -13.430 -4.264 17.228 1.00 79.06 103 ALA A C 1
ATOM 836 O O . ALA A 1 103 ? -12.869 -3.465 16.480 1.00 79.06 103 ALA A O 1
ATOM 837 N N . THR A 1 104 ? -13.621 -4.002 18.523 1.00 81.69 104 THR A N 1
ATOM 838 C CA . THR A 1 104 ? -13.233 -2.736 19.181 1.00 81.69 104 THR A CA 1
ATOM 839 C C . THR A 1 104 ? -11.736 -2.423 19.081 1.00 81.69 104 THR A C 1
ATOM 841 O O . THR A 1 104 ? -11.328 -1.263 19.144 1.00 81.69 104 THR A O 1
ATOM 844 N N . GLU A 1 105 ? -10.891 -3.439 18.897 1.00 87.44 105 GLU A N 1
ATOM 845 C CA . GLU A 1 105 ? -9.458 -3.245 18.667 1.00 87.44 105 GLU A CA 1
ATOM 846 C C . GLU A 1 105 ? -9.171 -2.590 17.308 1.00 87.44 105 GLU A C 1
ATOM 848 O O . GLU A 1 105 ? -8.248 -1.780 17.204 1.00 87.44 105 GLU A O 1
ATOM 853 N N . TRP A 1 106 ? -9.976 -2.887 16.281 1.00 90.81 106 TRP A N 1
ATOM 854 C CA . TRP A 1 106 ? -9.781 -2.342 14.938 1.00 90.81 106 TRP A CA 1
ATOM 855 C C . TRP A 1 106 ? -10.106 -0.855 14.890 1.00 90.81 106 TRP A C 1
ATOM 857 O O . TRP A 1 106 ? -9.309 -0.073 14.365 1.00 90.81 106 TRP A O 1
ATOM 867 N N . SER A 1 107 ? -11.232 -0.458 15.491 1.00 87.75 107 SER A N 1
ATOM 868 C CA . SER A 1 107 ? -11.605 0.952 15.611 1.00 87.75 107 SER A CA 1
ATOM 869 C C . SER A 1 107 ? -10.593 1.707 16.467 1.00 87.75 107 SER A C 1
ATOM 871 O O . SER A 1 107 ? -10.105 2.748 16.047 1.00 87.75 107 SER A O 1
ATOM 873 N N . LYS A 1 108 ? -10.135 1.161 17.599 1.00 88.00 108 LYS A N 1
ATOM 874 C CA . LYS A 1 108 ? -9.112 1.823 18.428 1.00 88.00 108 LYS A CA 1
ATOM 875 C C . LYS A 1 108 ? -7.796 2.078 17.684 1.00 88.00 108 LYS A C 1
ATOM 877 O O . LYS A 1 108 ? -7.163 3.121 17.871 1.00 88.00 108 LYS A O 1
ATOM 882 N N . GLU A 1 109 ? -7.343 1.136 16.864 1.00 88.94 109 GLU A N 1
ATOM 883 C CA . GLU A 1 109 ? -6.072 1.249 16.141 1.00 88.94 109 GLU A CA 1
ATOM 884 C C . GLU A 1 109 ? -6.194 1.976 14.789 1.00 88.94 109 GLU A C 1
ATOM 886 O O . GLU A 1 109 ? -5.184 2.473 14.280 1.00 88.94 109 GLU A O 1
ATOM 891 N N . GLY A 1 110 ? -7.400 2.067 14.220 1.00 91.56 110 GLY A N 1
ATOM 892 C CA . GLY A 1 110 ? -7.640 2.588 12.869 1.00 91.56 110 GLY A CA 1
ATOM 893 C C . GLY A 1 110 ? -7.119 1.643 11.778 1.00 91.56 110 GLY A C 1
ATOM 894 O O . GLY A 1 110 ? -6.644 2.088 10.733 1.00 91.56 110 GLY A O 1
ATOM 895 N N . ARG A 1 111 ? -7.094 0.333 12.064 1.00 93.00 111 ARG A N 1
ATOM 896 C CA . ARG A 1 111 ? -6.599 -0.737 11.177 1.00 93.00 111 ARG A CA 1
ATOM 897 C C . ARG A 1 111 ? -7.050 -2.110 11.669 1.00 93.00 111 ARG A C 1
ATOM 899 O O . ARG A 1 111 ? -7.193 -2.321 12.866 1.00 93.00 111 ARG A O 1
ATOM 906 N N . ILE A 1 112 ? -7.169 -3.063 10.751 1.00 91.94 112 ILE A N 1
ATOM 907 C CA . ILE A 1 112 ? -7.563 -4.451 11.042 1.00 91.94 112 ILE A CA 1
ATOM 908 C C . ILE A 1 112 ? -6.385 -5.259 11.593 1.00 91.94 112 ILE A C 1
ATOM 910 O O . ILE A 1 112 ? -6.547 -6.123 12.451 1.00 91.94 112 ILE A O 1
ATOM 914 N N . ALA A 1 113 ? -5.177 -4.973 11.106 1.00 90.75 113 ALA A N 1
ATOM 915 C CA . ALA A 1 113 ? -3.966 -5.651 11.537 1.00 90.75 113 ALA A CA 1
ATOM 916 C C . ALA A 1 113 ? -2.738 -4.743 11.416 1.00 90.75 113 ALA A C 1
ATOM 918 O O . ALA A 1 113 ? -2.720 -3.761 10.674 1.00 90.75 113 ALA A O 1
ATOM 919 N N . CYS A 1 114 ? -1.677 -5.098 12.141 1.00 92.00 114 CYS A N 1
ATOM 920 C CA . CYS A 1 114 ? -0.341 -4.559 11.916 1.00 92.00 114 CYS A CA 1
ATOM 921 C C . CYS A 1 114 ? 0.413 -5.511 10.970 1.00 92.00 114 CYS A C 1
ATOM 923 O O . CYS A 1 114 ? 0.842 -6.577 11.424 1.00 92.00 114 CYS A O 1
ATOM 925 N N . PRO A 1 115 ? 0.565 -5.178 9.676 1.00 95.50 115 PRO A N 1
ATOM 926 C CA . PRO A 1 115 ? 1.093 -6.114 8.694 1.00 95.50 115 PRO A CA 1
ATOM 927 C C . PRO A 1 115 ? 2.546 -6.488 8.977 1.00 95.50 115 PRO A C 1
ATOM 929 O O . PRO A 1 115 ? 3.382 -5.636 9.287 1.00 95.50 115 PRO A O 1
ATOM 932 N N . ARG A 1 116 ? 2.875 -7.765 8.775 1.00 96.62 116 ARG A N 1
ATOM 933 C CA . ARG A 1 116 ? 4.270 -8.212 8.669 1.00 96.62 116 ARG A CA 1
ATOM 934 C C . ARG A 1 116 ? 4.796 -7.879 7.277 1.00 96.62 116 ARG A C 1
ATOM 936 O O . ARG A 1 116 ? 4.217 -8.309 6.282 1.00 96.62 116 ARG A O 1
ATOM 943 N N . ILE A 1 117 ? 5.882 -7.117 7.214 1.00 94.94 117 ILE A N 1
ATOM 944 C CA . ILE A 1 117 ? 6.508 -6.724 5.949 1.00 94.94 117 ILE A CA 1
ATOM 945 C C . ILE A 1 117 ? 7.556 -7.765 5.559 1.00 94.94 117 ILE A C 1
ATOM 947 O O . ILE A 1 117 ? 8.434 -8.099 6.354 1.00 94.94 117 ILE A O 1
ATOM 951 N N . VAL A 1 118 ? 7.467 -8.258 4.326 1.00 95.62 118 VAL A N 1
ATOM 952 C CA . VAL A 1 118 ? 8.403 -9.222 3.741 1.00 95.62 118 VAL A CA 1
ATOM 953 C C . VAL A 1 118 ? 8.975 -8.636 2.455 1.00 95.62 118 VAL A C 1
ATOM 955 O O . VAL A 1 118 ? 8.231 -8.127 1.620 1.00 95.62 118 VAL A O 1
ATOM 958 N N . PHE A 1 119 ? 10.291 -8.729 2.277 1.00 94.00 119 PHE A N 1
ATOM 959 C CA . PHE A 1 119 ? 10.965 -8.331 1.041 1.00 94.00 119 PHE A CA 1
ATOM 960 C C . PHE A 1 119 ? 11.406 -9.577 0.278 1.00 94.00 119 PHE A C 1
ATOM 962 O O . PHE A 1 119 ? 12.184 -10.385 0.787 1.00 94.00 119 PHE A O 1
ATOM 969 N N . ALA A 1 120 ? 10.897 -9.733 -0.939 1.00 93.06 120 ALA A N 1
ATOM 970 C CA . ALA A 1 120 ? 11.223 -10.823 -1.843 1.00 93.06 120 ALA A CA 1
ATOM 971 C C . ALA A 1 120 ? 12.051 -10.274 -3.009 1.00 93.06 120 ALA A C 1
ATOM 973 O O . ALA A 1 120 ? 11.522 -9.636 -3.914 1.00 93.06 120 ALA A O 1
ATOM 974 N N . PHE A 1 121 ? 13.359 -10.528 -2.979 1.00 90.69 121 PHE A N 1
ATOM 975 C CA . PHE A 1 121 ? 14.278 -10.106 -4.034 1.00 90.69 121 PHE A CA 1
ATOM 976 C C . PHE A 1 121 ? 14.456 -11.222 -5.059 1.00 90.69 121 PHE A C 1
ATOM 978 O O . PHE A 1 121 ? 14.834 -12.348 -4.711 1.00 90.69 121 PHE A O 1
ATOM 985 N N . GLN A 1 122 ? 14.227 -10.913 -6.331 1.00 86.75 122 GLN A N 1
ATOM 986 C CA . GLN A 1 122 ? 14.522 -11.831 -7.415 1.00 86.75 122 GLN A CA 1
ATOM 987 C C . GLN A 1 122 ? 16.037 -12.021 -7.526 1.00 86.75 122 GLN A C 1
ATOM 989 O O . GLN A 1 122 ? 16.819 -11.077 -7.649 1.00 86.75 122 GLN A O 1
ATOM 994 N N . ARG A 1 123 ? 16.473 -13.282 -7.508 1.00 80.69 123 ARG A N 1
ATOM 995 C CA . ARG A 1 123 ? 17.862 -13.616 -7.819 1.00 80.69 123 ARG A CA 1
ATOM 996 C C . ARG A 1 123 ? 18.080 -13.477 -9.319 1.00 80.69 123 ARG A C 1
ATOM 998 O O . ARG A 1 123 ? 17.742 -14.379 -10.079 1.00 80.69 123 ARG A O 1
ATOM 1005 N N . ASN A 1 124 ? 18.720 -12.392 -9.731 1.00 66.44 124 ASN A N 1
ATOM 1006 C CA . ASN A 1 124 ? 19.393 -12.362 -11.021 1.00 66.44 124 ASN A CA 1
ATOM 1007 C C . ASN A 1 124 ? 20.732 -13.083 -10.851 1.00 66.44 124 ASN A C 1
ATOM 1009 O O . ASN A 1 124 ? 21.621 -12.602 -10.146 1.00 66.44 124 ASN A O 1
ATOM 1013 N N . ILE A 1 125 ? 20.871 -14.267 -11.451 1.00 60.78 125 ILE A N 1
ATOM 1014 C CA . ILE A 1 125 ? 22.146 -14.990 -11.490 1.00 60.78 125 ILE A CA 1
ATOM 1015 C C . ILE A 1 125 ? 23.063 -14.224 -12.447 1.00 60.78 125 ILE A C 1
ATOM 1017 O O . ILE A 1 125 ? 23.165 -14.539 -13.625 1.00 60.78 125 ILE A O 1
ATOM 1021 N N . ILE A 1 126 ? 23.707 -13.166 -11.952 1.00 58.00 126 ILE A N 1
ATOM 1022 C CA . ILE A 1 126 ? 24.608 -12.342 -12.768 1.00 58.00 126 ILE A CA 1
ATOM 1023 C C . ILE A 1 126 ? 25.926 -13.088 -13.060 1.00 58.00 126 ILE A C 1
ATOM 1025 O O . ILE A 1 126 ? 26.660 -12.683 -13.951 1.00 58.00 126 ILE A O 1
ATOM 1029 N N . ARG A 1 127 ? 26.220 -14.226 -12.406 1.00 49.19 127 ARG A N 1
ATOM 1030 C CA . ARG A 1 127 ? 27.368 -15.095 -12.731 1.00 49.19 127 ARG A CA 1
ATOM 1031 C C . ARG A 1 127 ? 27.118 -16.555 -12.334 1.00 49.19 127 ARG A C 1
ATOM 1033 O O . ARG A 1 127 ? 27.080 -16.860 -11.148 1.00 49.19 127 ARG A O 1
ATOM 1040 N N . ASN A 1 128 ? 27.083 -17.462 -13.314 1.00 53.47 128 ASN A N 1
ATOM 1041 C CA . ASN A 1 128 ? 27.279 -18.907 -13.095 1.00 53.47 128 ASN A CA 1
ATOM 1042 C C . ASN A 1 128 ? 28.753 -19.268 -12.790 1.00 53.47 128 ASN A C 1
ATOM 1044 O O . ASN A 1 128 ? 29.058 -20.418 -12.499 1.00 53.47 128 ASN A O 1
ATOM 1048 N N . GLU A 1 129 ? 29.677 -18.301 -12.844 1.00 54.06 129 GLU A N 1
ATOM 1049 C CA . GLU A 1 129 ? 31.126 -18.558 -12.819 1.00 54.06 129 GLU A CA 1
ATOM 1050 C C . GLU A 1 129 ? 31.826 -18.288 -11.475 1.00 54.06 129 GLU A C 1
ATOM 1052 O O . GLU A 1 129 ? 32.997 -18.614 -11.322 1.00 54.06 129 GLU A O 1
ATOM 1057 N N . LEU A 1 130 ? 31.152 -17.731 -10.463 1.00 50.81 130 LEU A N 1
ATOM 1058 C CA . LEU A 1 130 ? 31.800 -17.364 -9.187 1.00 50.81 130 LEU A CA 1
ATOM 1059 C C . LEU A 1 130 ? 31.681 -18.422 -8.072 1.00 50.81 130 LEU A C 1
ATOM 1061 O O . LEU A 1 130 ? 31.738 -18.084 -6.892 1.00 50.81 130 LEU A O 1
ATOM 1065 N N . GLY A 1 131 ? 31.525 -19.702 -8.427 1.00 48.16 131 GLY A N 1
ATOM 1066 C CA . GLY A 1 131 ? 31.295 -20.776 -7.448 1.00 48.16 131 GLY A CA 1
ATOM 1067 C C . GLY A 1 131 ? 32.079 -22.078 -7.634 1.00 48.16 131 GLY A C 1
ATOM 1068 O O . GLY A 1 131 ? 31.958 -22.953 -6.786 1.00 48.16 131 GLY A O 1
ATOM 1069 N N . PHE A 1 132 ? 32.892 -22.227 -8.685 1.00 49.19 132 PHE A N 1
ATOM 1070 C CA . PHE A 1 132 ? 33.647 -23.463 -8.949 1.00 49.19 132 PHE A CA 1
ATOM 1071 C C . PHE A 1 132 ? 35.162 -23.244 -8.949 1.00 49.19 132 PHE A C 1
ATOM 1073 O O . PHE A 1 132 ? 35.842 -23.564 -9.914 1.00 49.19 132 PHE A O 1
ATOM 1080 N N . VAL A 1 133 ? 35.724 -22.740 -7.848 1.00 50.94 133 VAL A N 1
ATOM 1081 C CA . VAL A 1 133 ? 37.145 -22.985 -7.551 1.00 50.94 133 VAL A CA 1
ATOM 1082 C C . VAL A 1 133 ? 37.341 -23.148 -6.048 1.00 50.94 133 VAL A C 1
ATOM 1084 O O . VAL A 1 133 ? 37.606 -22.177 -5.350 1.00 50.94 133 VAL A O 1
ATOM 1087 N N . LYS A 1 134 ? 37.244 -24.391 -5.570 1.00 46.50 134 LYS A N 1
ATOM 1088 C CA . LYS A 1 134 ? 38.267 -25.015 -4.714 1.00 46.50 134 LYS A CA 1
ATOM 1089 C C . LYS A 1 134 ? 38.254 -26.521 -4.998 1.00 46.50 134 LYS A C 1
ATOM 1091 O O . LYS A 1 134 ? 37.350 -27.221 -4.554 1.00 46.50 134 LYS A O 1
ATOM 1096 N N . LYS A 1 135 ? 39.211 -26.967 -5.816 1.00 42.94 135 LYS A N 1
ATOM 1097 C CA . LYS A 1 135 ? 39.763 -28.324 -5.713 1.00 42.94 135 LYS A CA 1
ATOM 1098 C C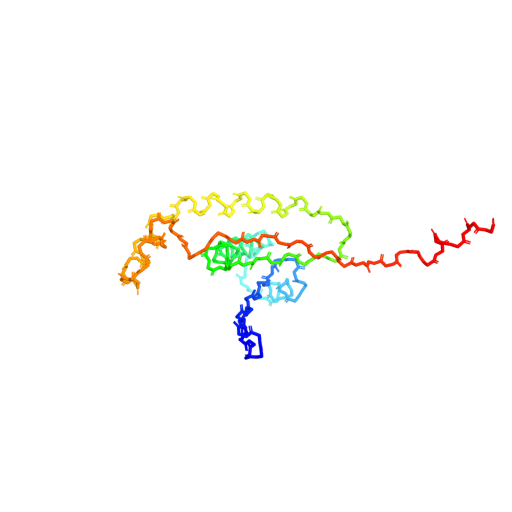 . LYS A 1 135 ? 40.719 -28.348 -4.529 1.00 42.94 135 LYS A C 1
ATOM 1100 O O . LYS A 1 135 ? 41.357 -27.293 -4.305 1.00 42.94 135 LYS A O 1
#